Protein AF-A0A1G1K304-F1 (afdb_monomer)

Structure (mmCIF, N/CA/C/O backbone):
data_AF-A0A1G1K304-F1
#
_entry.id   AF-A0A1G1K304-F1
#
loop_
_atom_site.group_PDB
_atom_site.id
_atom_site.type_symbol
_atom_site.label_atom_id
_atom_site.label_alt_id
_atom_site.label_comp_id
_atom_site.label_asym_id
_atom_site.label_entity_id
_atom_site.label_seq_id
_atom_site.pdbx_PDB_ins_code
_atom_site.Cartn_x
_atom_site.Cartn_y
_atom_site.Cartn_z
_atom_site.occupancy
_atom_site.B_iso_or_equiv
_atom_site.auth_seq_id
_atom_site.auth_comp_id
_atom_site.auth_asym_id
_atom_site.auth_atom_id
_atom_site.pdbx_PDB_model_num
ATOM 1 N N . MET A 1 1 ? -12.172 -27.626 11.247 1.00 47.66 1 MET A N 1
ATOM 2 C CA . MET A 1 1 ? -12.260 -27.579 9.770 1.00 47.66 1 MET A CA 1
ATOM 3 C C . MET A 1 1 ? -13.035 -26.332 9.300 1.00 47.66 1 MET A C 1
ATOM 5 O O . MET A 1 1 ? -14.070 -26.488 8.674 1.00 47.66 1 MET A O 1
ATOM 9 N N . ASN A 1 2 ? -12.589 -25.096 9.603 1.00 47.44 2 ASN A N 1
ATOM 10 C CA . ASN A 1 2 ? -13.344 -23.894 9.170 1.00 47.44 2 ASN A CA 1
ATOM 11 C C . ASN A 1 2 ? -12.566 -22.576 8.968 1.00 47.44 2 ASN A C 1
ATOM 13 O O . ASN A 1 2 ? -13.118 -21.663 8.367 1.00 47.44 2 ASN A O 1
ATOM 17 N N . LEU A 1 3 ? -11.284 -22.473 9.333 1.00 36.28 3 LEU A N 1
ATOM 18 C CA . LEU A 1 3 ? -10.533 -21.217 9.163 1.00 36.28 3 LEU A CA 1
ATOM 19 C C . LEU A 1 3 ? -10.295 -20.859 7.679 1.00 36.28 3 LEU A C 1
ATOM 21 O O . LEU A 1 3 ? -10.489 -19.727 7.247 1.00 36.28 3 LEU A O 1
ATOM 25 N N . LEU A 1 4 ? -9.962 -21.859 6.855 1.00 34.38 4 LEU A N 1
ATOM 26 C CA . LEU A 1 4 ? -9.740 -21.683 5.411 1.00 34.38 4 LEU A CA 1
ATOM 27 C C . LEU A 1 4 ? -11.022 -21.321 4.640 1.00 34.38 4 LEU A C 1
ATOM 29 O O . LEU A 1 4 ? -10.949 -20.705 3.576 1.00 34.38 4 LEU A O 1
ATOM 33 N N . ARG A 1 5 ? -12.198 -21.697 5.161 1.00 35.66 5 ARG A N 1
ATOM 34 C CA . ARG A 1 5 ? -13.499 -21.400 4.546 1.00 35.66 5 ARG A CA 1
ATOM 35 C C . ARG A 1 5 ? -13.929 -19.966 4.852 1.00 35.66 5 ARG A C 1
ATOM 37 O O . ARG A 1 5 ? -14.358 -19.266 3.938 1.00 35.66 5 ARG A O 1
ATOM 44 N N . GLU A 1 6 ? -13.714 -19.493 6.078 1.00 36.16 6 GLU A N 1
ATOM 45 C CA . GLU A 1 6 ? -13.934 -18.091 6.455 1.00 36.16 6 GLU A CA 1
ATOM 46 C C . GLU A 1 6 ? -13.007 -17.135 5.708 1.00 36.16 6 GLU A C 1
ATOM 48 O O . GLU A 1 6 ? -13.476 -16.135 5.171 1.00 36.16 6 GLU A O 1
ATOM 53 N N . ILE A 1 7 ? -11.718 -17.469 5.583 1.00 43.19 7 ILE A N 1
ATOM 54 C CA . ILE A 1 7 ? -10.749 -16.648 4.843 1.00 43.19 7 ILE A CA 1
ATOM 55 C C . ILE A 1 7 ? -11.146 -16.543 3.363 1.00 43.19 7 ILE A C 1
ATOM 57 O O . ILE A 1 7 ? -11.188 -15.442 2.819 1.00 43.19 7 ILE A O 1
ATOM 61 N N . LYS A 1 8 ? -11.532 -17.656 2.717 1.00 35.78 8 LYS A N 1
ATOM 62 C CA . LYS A 1 8 ? -12.029 -17.641 1.327 1.00 35.78 8 LYS A CA 1
ATOM 63 C C . LYS A 1 8 ? -13.326 -16.841 1.166 1.00 35.78 8 LYS A C 1
ATOM 65 O O . LYS A 1 8 ? -13.510 -16.196 0.137 1.00 35.78 8 LYS A O 1
ATOM 70 N N . THR A 1 9 ? -14.207 -16.858 2.165 1.00 40.69 9 THR A N 1
ATOM 71 C CA . THR A 1 9 ? -15.478 -16.113 2.137 1.00 40.69 9 THR A CA 1
ATOM 72 C C . THR A 1 9 ? -15.261 -14.613 2.364 1.00 40.69 9 THR A C 1
ATOM 74 O O . THR A 1 9 ? -15.815 -13.809 1.618 1.00 40.69 9 THR A O 1
ATOM 77 N N . LYS A 1 10 ? -14.378 -14.223 3.297 1.00 43.44 10 LYS A N 1
ATOM 78 C CA . LYS A 1 10 ? -13.964 -12.824 3.521 1.00 43.44 10 LYS A CA 1
ATOM 79 C C . LYS A 1 10 ? -13.195 -12.251 2.317 1.00 43.44 10 LYS A C 1
ATOM 81 O O . LYS A 1 10 ? -13.440 -11.112 1.930 1.00 43.44 10 LYS A O 1
ATOM 86 N N . LEU A 1 11 ? -12.347 -13.055 1.662 1.00 41.72 11 LEU A N 1
ATOM 87 C CA . LEU A 1 11 ? -11.683 -12.706 0.396 1.00 41.72 11 LEU A CA 1
ATOM 88 C C . LEU A 1 11 ? -12.697 -12.476 -0.732 1.00 41.72 11 LEU A C 1
ATOM 90 O O . LEU A 1 11 ? -12.664 -11.433 -1.378 1.00 41.72 11 LEU A O 1
ATOM 94 N N . LYS A 1 12 ? -13.655 -13.394 -0.934 1.00 36.44 12 LYS A N 1
ATO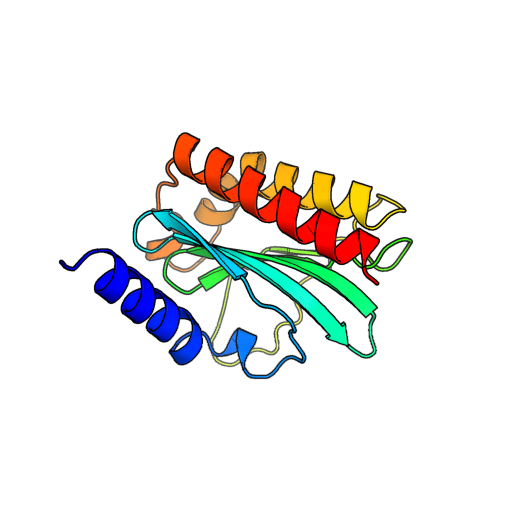M 95 C CA . LYS A 1 12 ? -14.754 -13.197 -1.899 1.00 36.44 12 LYS A CA 1
ATOM 96 C C . LYS A 1 12 ? -15.578 -11.940 -1.599 1.00 36.44 12 LYS A C 1
ATOM 98 O O . LYS A 1 12 ? -16.039 -11.286 -2.532 1.00 36.44 12 LYS A O 1
ATOM 103 N N . TRP A 1 13 ? -15.750 -11.586 -0.326 1.00 41.31 13 TRP A N 1
ATOM 104 C CA . TRP A 1 13 ? -16.478 -10.385 0.081 1.00 41.31 13 TRP A CA 1
ATOM 105 C C . TRP A 1 13 ? -15.739 -9.086 -0.284 1.00 41.31 13 TRP A C 1
ATOM 107 O O . TRP A 1 13 ? -16.348 -8.183 -0.856 1.00 41.31 13 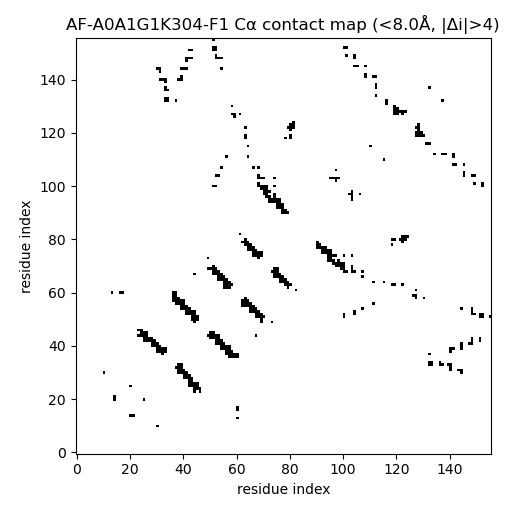TRP A O 1
ATOM 117 N N . ALA A 1 14 ? -14.418 -9.023 -0.068 1.00 44.28 14 ALA A N 1
ATOM 118 C CA . ALA A 1 14 ? -13.589 -7.876 -0.460 1.00 44.28 14 ALA A CA 1
ATOM 119 C C . ALA A 1 14 ? -13.605 -7.615 -1.981 1.00 44.28 14 ALA A C 1
ATOM 121 O O . ALA A 1 14 ? -13.639 -6.463 -2.409 1.00 44.28 14 ALA A O 1
ATOM 122 N N . PHE A 1 15 ? -13.655 -8.675 -2.799 1.00 41.94 15 PHE A N 1
ATOM 123 C CA . PHE A 1 15 ? -13.770 -8.562 -4.260 1.00 41.94 15 PHE A CA 1
ATOM 124 C C . PHE A 1 15 ? -15.174 -8.179 -4.750 1.00 41.94 15 PHE A C 1
ATOM 126 O O . PHE A 1 15 ? -15.295 -7.553 -5.797 1.00 41.94 15 PHE A O 1
ATOM 133 N N . THR A 1 16 ? -16.236 -8.550 -4.027 1.00 40.31 16 THR A N 1
ATOM 134 C CA . THR A 1 16 ? -17.626 -8.300 -4.464 1.00 40.31 16 THR A CA 1
ATOM 135 C C . THR A 1 16 ? -18.170 -6.934 -4.050 1.00 40.31 16 THR A C 1
ATOM 137 O O . THR A 1 16 ? -19.098 -6.453 -4.688 1.00 40.31 16 THR A O 1
ATOM 140 N N . HIS A 1 17 ? -17.604 -6.293 -3.021 1.00 40.75 17 HIS A N 1
ATOM 141 C CA . HIS A 1 17 ? -18.155 -5.053 -2.450 1.00 40.75 17 HIS A CA 1
ATOM 142 C C . HIS A 1 17 ? -17.199 -3.853 -2.483 1.00 40.75 17 HIS A C 1
ATOM 144 O O . HIS A 1 17 ? -17.524 -2.800 -1.932 1.00 40.75 17 HIS A O 1
ATOM 150 N N . CYS A 1 18 ? -16.042 -3.972 -3.142 1.00 39.19 18 CYS A N 1
ATOM 151 C CA . CYS A 1 18 ? -15.161 -2.837 -3.401 1.00 39.19 18 CYS A CA 1
ATOM 152 C C . CYS A 1 18 ? -15.189 -2.468 -4.898 1.00 39.19 18 CYS A C 1
ATOM 154 O O . CYS A 1 18 ? -14.381 -2.983 -5.675 1.00 39.19 18 CYS A O 1
ATOM 156 N N . PRO A 1 19 ? -16.106 -1.580 -5.333 1.00 38.19 19 PRO A N 1
ATOM 157 C CA . PRO A 1 19 ? -16.296 -1.252 -6.752 1.00 38.19 19 PRO A CA 1
ATOM 158 C C . PRO A 1 19 ? -15.058 -0.629 -7.430 1.00 38.19 19 PRO A C 1
ATOM 160 O O . PRO A 1 19 ? -15.011 -0.518 -8.649 1.00 38.19 19 PRO A O 1
ATOM 163 N N . SER A 1 20 ? -14.017 -0.244 -6.677 1.00 44.06 20 SER A N 1
ATOM 164 C CA . SER A 1 20 ? -12.768 0.305 -7.230 1.00 44.06 20 SER A CA 1
ATOM 165 C C . SER A 1 20 ? -11.895 -0.712 -7.972 1.00 44.06 20 SER A C 1
ATOM 167 O O . SER A 1 20 ? -11.048 -0.294 -8.768 1.00 44.06 20 SER A O 1
ATOM 169 N N . LEU A 1 21 ? -12.055 -2.013 -7.701 1.00 46.09 21 LEU A N 1
ATOM 170 C CA . LEU A 1 21 ? -11.201 -3.067 -8.261 1.00 46.09 21 LEU A CA 1
ATOM 171 C C . LEU A 1 21 ? -11.777 -3.690 -9.542 1.00 46.09 21 LEU A C 1
ATOM 173 O O . LEU A 1 21 ? -11.007 -4.187 -10.357 1.00 46.09 21 LEU A O 1
ATOM 177 N N . SER A 1 22 ? -13.098 -3.640 -9.751 1.00 43.56 22 SER A N 1
ATOM 178 C CA . SER A 1 22 ? -13.773 -4.290 -10.887 1.00 43.56 22 SER A CA 1
ATOM 179 C C . SER A 1 22 ? -13.703 -3.507 -12.204 1.00 43.56 22 SER A C 1
ATOM 181 O O . SER A 1 22 ? -13.881 -4.093 -13.265 1.00 43.56 22 SER A O 1
ATOM 183 N N . GLU A 1 23 ? -13.423 -2.201 -12.163 1.00 44.59 23 GLU A N 1
ATOM 184 C CA . GLU A 1 23 ? -13.399 -1.326 -13.354 1.00 44.59 23 GLU A CA 1
ATOM 185 C C . GLU A 1 23 ? -11.984 -1.051 -13.893 1.00 44.59 23 GLU A C 1
ATOM 187 O O . GLU A 1 23 ? -11.796 -0.332 -14.876 1.00 44.59 23 GLU A O 1
ATOM 192 N N . ARG A 1 24 ? -10.948 -1.600 -13.252 1.00 58.62 24 ARG A N 1
ATOM 193 C CA . ARG A 1 24 ? -9.543 -1.360 -13.599 1.00 58.62 24 ARG A CA 1
ATOM 194 C C . ARG A 1 24 ? -8.930 -2.672 -14.094 1.00 58.62 24 ARG A C 1
ATOM 196 O O . ARG A 1 24 ? -9.179 -3.718 -13.507 1.00 58.62 24 ARG A O 1
ATOM 203 N N . LYS A 1 25 ? -8.103 -2.632 -15.150 1.00 65.88 25 LYS A N 1
ATOM 204 C CA . LYS A 1 25 ? -7.254 -3.769 -15.564 1.00 65.88 25 LYS A CA 1
ATOM 205 C C . LYS A 1 25 ? -6.190 -4.029 -14.492 1.00 65.88 25 LYS A C 1
ATOM 207 O O . LYS A 1 25 ? -5.057 -3.552 -14.576 1.00 65.88 25 LYS A O 1
ATOM 212 N N . LEU A 1 26 ? -6.619 -4.695 -13.427 1.00 77.38 26 LEU A N 1
ATOM 213 C CA . LEU A 1 26 ? -5.788 -5.152 -12.330 1.00 77.38 26 LEU A CA 1
ATOM 214 C C . LEU A 1 26 ? -5.544 -6.638 -12.533 1.00 77.38 26 LEU A C 1
ATOM 216 O O . LEU A 1 26 ? -6.475 -7.415 -12.743 1.00 77.38 26 LEU A O 1
ATOM 220 N N . HIS A 1 27 ? -4.283 -7.019 -12.469 1.00 80.94 27 HIS A N 1
ATOM 221 C CA . HIS A 1 27 ? -3.844 -8.387 -12.638 1.00 80.94 27 HIS A CA 1
ATOM 222 C C . HIS A 1 27 ? -3.260 -8.885 -11.321 1.00 80.94 27 HIS A C 1
ATOM 224 O O . HIS A 1 27 ? -2.662 -8.118 -10.565 1.00 80.94 27 HIS A O 1
ATOM 230 N N . GLU A 1 28 ? -3.445 -10.180 -11.060 1.00 83.75 28 GLU A N 1
ATOM 231 C CA . GLU A 1 28 ? -2.802 -10.876 -9.941 1.00 83.75 28 GLU A CA 1
ATOM 232 C C . GLU A 1 28 ? -3.061 -10.175 -8.586 1.00 83.75 28 GLU A C 1
ATOM 234 O O . GLU A 1 28 ? -2.154 -9.919 -7.805 1.00 83.75 28 GLU A O 1
ATOM 239 N N . VAL A 1 29 ? -4.311 -9.806 -8.289 1.00 91.31 29 VAL A N 1
ATOM 240 C CA . VAL A 1 29 ? -4.630 -9.143 -7.013 1.00 91.31 29 VAL A CA 1
ATOM 241 C C . VAL A 1 29 ? -4.477 -10.131 -5.854 1.00 91.31 29 VAL A C 1
ATOM 243 O O . VAL A 1 29 ? -5.189 -11.134 -5.784 1.00 91.31 29 VAL A O 1
ATOM 246 N N . VAL A 1 30 ? -3.582 -9.820 -4.917 1.00 94.88 30 VAL A N 1
ATOM 247 C CA . VAL A 1 30 ? -3.374 -10.561 -3.668 1.00 94.88 30 VAL A CA 1
ATOM 248 C C . VAL A 1 30 ? -3.640 -9.627 -2.498 1.00 94.88 30 VAL A C 1
ATOM 250 O O . VAL A 1 30 ? -3.170 -8.491 -2.479 1.00 94.88 30 VAL A O 1
ATOM 253 N N . THR A 1 31 ? -4.392 -10.093 -1.504 1.00 94.75 31 THR A N 1
ATOM 254 C CA . THR A 1 31 ? -4.693 -9.296 -0.312 1.00 94.75 31 THR A CA 1
ATOM 255 C C . THR A 1 31 ? -4.115 -9.923 0.945 1.00 94.75 31 THR A C 1
ATOM 257 O O . THR A 1 31 ? -4.257 -11.128 1.160 1.00 94.75 31 THR A O 1
ATOM 260 N N . TYR A 1 32 ? -3.560 -9.084 1.809 1.00 96.94 32 TYR A N 1
ATOM 261 C CA . TYR A 1 32 ? -2.979 -9.447 3.093 1.00 96.94 32 TYR A CA 1
ATOM 262 C C . TYR A 1 32 ? -3.827 -8.825 4.207 1.00 96.94 32 TYR A C 1
ATOM 264 O O . TYR A 1 32 ? -3.848 -7.596 4.338 1.00 96.94 32 TYR A O 1
ATOM 272 N N . PRO A 1 33 ? -4.586 -9.628 4.975 1.00 97.06 33 PRO A N 1
ATOM 273 C CA . PRO A 1 33 ? -5.381 -9.103 6.076 1.00 97.06 33 PRO A CA 1
ATOM 274 C C . PRO A 1 33 ? -4.463 -8.538 7.165 1.00 97.06 33 PRO A C 1
ATOM 276 O O . PRO A 1 33 ? -3.497 -9.182 7.562 1.00 97.06 33 PRO A O 1
ATOM 279 N N . VAL A 1 34 ? -4.791 -7.344 7.660 1.00 96.75 34 VAL A N 1
ATOM 280 C CA . VAL A 1 34 ? -4.114 -6.723 8.809 1.00 96.75 34 VAL A CA 1
ATOM 281 C C . VAL A 1 34 ? -4.872 -7.086 10.083 1.00 96.75 34 VAL A C 1
ATOM 283 O O . VAL A 1 34 ? -4.328 -7.683 11.004 1.00 96.75 34 VAL A O 1
ATOM 286 N N . GLN A 1 35 ? -6.162 -6.767 10.123 1.00 97.12 35 GLN A N 1
ATOM 287 C CA . GLN A 1 35 ? -7.095 -7.115 11.196 1.00 97.12 35 GLN A CA 1
ATOM 288 C C . GLN A 1 35 ? -8.521 -7.072 10.630 1.00 97.12 35 GLN A C 1
ATOM 290 O O . GLN A 1 35 ? -8.710 -6.783 9.446 1.00 97.12 35 GLN A O 1
ATOM 295 N N . ASP A 1 36 ? -9.540 -7.330 11.449 1.00 94.31 36 ASP A N 1
ATOM 296 C CA . ASP A 1 36 ? -10.916 -7.163 10.982 1.00 94.31 36 ASP A CA 1
ATOM 297 C C . ASP A 1 36 ? -11.145 -5.737 10.457 1.00 94.31 36 ASP A C 1
ATOM 299 O O . ASP A 1 36 ? -10.774 -4.746 11.086 1.00 94.31 36 ASP A O 1
ATOM 303 N N . HIS A 1 37 ? -11.735 -5.658 9.262 1.00 95.31 37 HIS A N 1
ATOM 304 C CA . HIS A 1 37 ? -11.975 -4.427 8.502 1.00 95.31 37 HIS A CA 1
ATOM 305 C C . HIS A 1 37 ? -10.733 -3.672 8.003 1.00 95.31 37 HIS A C 1
ATOM 307 O O . HIS A 1 37 ? -10.900 -2.560 7.508 1.00 95.31 37 HIS A O 1
ATOM 313 N N . ALA A 1 38 ? -9.527 -4.251 8.049 1.00 96.94 38 ALA A N 1
ATOM 314 C CA . ALA A 1 38 ? -8.348 -3.655 7.420 1.00 96.94 38 ALA A CA 1
ATOM 315 C C . ALA A 1 38 ? -7.485 -4.680 6.673 1.00 96.94 38 ALA A C 1
ATOM 317 O O . ALA A 1 38 ? -7.174 -5.757 7.187 1.00 96.94 38 ALA A O 1
ATOM 318 N N . TYR A 1 39 ? -7.062 -4.335 5.460 1.00 97.81 39 TYR A N 1
ATOM 319 C CA . TYR A 1 39 ? -6.204 -5.186 4.636 1.00 97.81 39 TYR A CA 1
ATOM 320 C C . TYR A 1 39 ? -5.371 -4.368 3.650 1.00 97.81 39 TYR A C 1
ATOM 322 O O . TYR A 1 39 ? -5.720 -3.244 3.290 1.00 97.81 39 TYR A O 1
ATOM 330 N N . ILE A 1 40 ? -4.279 -4.966 3.185 1.00 97.81 40 ILE A N 1
ATOM 331 C CA . ILE A 1 40 ? -3.458 -4.445 2.092 1.00 97.81 40 ILE A CA 1
ATOM 332 C C . ILE A 1 40 ? -3.778 -5.240 0.833 1.00 97.81 40 ILE A C 1
ATOM 334 O O . ILE A 1 40 ? -3.833 -6.465 0.882 1.00 97.81 40 ILE A O 1
ATOM 338 N N . ALA A 1 41 ? -3.975 -4.568 -0.294 1.00 96.81 41 ALA A N 1
ATOM 339 C CA . ALA A 1 41 ? -4.081 -5.196 -1.606 1.00 96.81 41 ALA A CA 1
ATOM 340 C C . ALA A 1 41 ? -2.827 -4.876 -2.423 1.00 96.81 41 ALA A C 1
ATOM 342 O O . ALA A 1 41 ? -2.537 -3.703 -2.637 1.00 96.81 41 ALA A O 1
ATOM 343 N N . ALA A 1 42 ? -2.115 -5.901 -2.886 1.00 96.56 42 ALA A N 1
ATOM 344 C CA . ALA A 1 42 ? -0.989 -5.800 -3.809 1.00 96.56 42 ALA A CA 1
ATOM 345 C C . ALA A 1 42 ? -1.394 -6.384 -5.166 1.00 96.56 42 ALA A C 1
ATOM 347 O O . ALA A 1 42 ? -1.980 -7.465 -5.232 1.00 96.56 42 ALA A O 1
ATOM 348 N N . TYR A 1 43 ? -1.111 -5.671 -6.249 1.00 95.00 43 TYR A N 1
ATOM 349 C CA . TYR A 1 43 ? -1.549 -6.065 -7.586 1.00 95.00 43 TYR A CA 1
ATOM 350 C C . TYR A 1 43 ? -0.652 -5.473 -8.671 1.00 95.00 43 TYR A C 1
ATOM 352 O O . TYR A 1 43 ? 0.044 -4.483 -8.449 1.00 95.00 43 TYR A O 1
ATOM 360 N N . TRP A 1 44 ? -0.686 -6.064 -9.864 1.00 93.69 44 TRP A N 1
ATOM 361 C CA . TRP A 1 44 ? -0.125 -5.450 -11.062 1.00 93.69 44 TRP A CA 1
ATOM 362 C C . TRP A 1 44 ? -1.193 -4.609 -11.750 1.00 93.69 44 TRP A C 1
ATOM 364 O O . TRP A 1 44 ? -2.333 -5.045 -11.926 1.00 93.69 44 TRP A O 1
ATOM 374 N N . LYS A 1 45 ? -0.834 -3.399 -12.162 1.00 91.38 45 LYS A N 1
ATOM 375 C CA . LYS A 1 45 ? -1.739 -2.500 -12.870 1.00 91.38 45 LYS A CA 1
ATOM 376 C C . LYS A 1 45 ? -1.229 -2.271 -14.283 1.00 91.38 45 LYS A C 1
ATOM 378 O O . LYS A 1 45 ? -0.077 -1.886 -14.469 1.00 91.38 45 LYS A O 1
A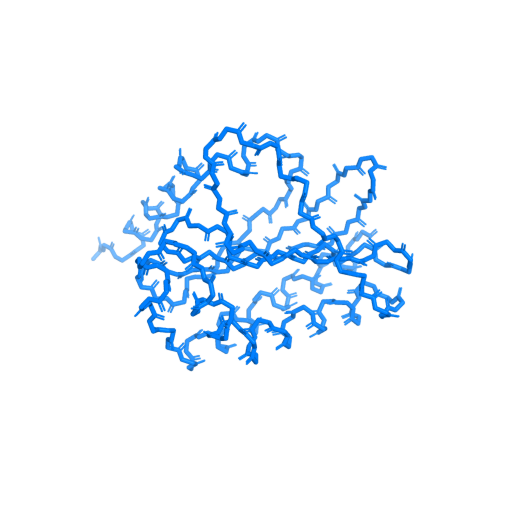TOM 383 N N . ASP A 1 46 ? -2.107 -2.480 -15.261 1.00 89.44 46 ASP A N 1
ATOM 384 C CA . ASP A 1 46 ? -1.827 -2.233 -16.676 1.00 89.44 46 ASP A CA 1
ATOM 385 C C . ASP A 1 46 ? -2.837 -1.222 -17.237 1.00 89.44 46 ASP A C 1
ATOM 387 O O . ASP A 1 46 ? -3.967 -1.563 -17.595 1.00 89.44 46 ASP A O 1
ATOM 391 N N . GLN A 1 47 ? -2.449 0.054 -17.260 1.00 83.88 47 GLN A N 1
ATOM 392 C CA . GLN A 1 47 ? -3.270 1.141 -17.786 1.00 83.88 47 GLN A CA 1
ATOM 393 C C . GLN A 1 47 ? -2.475 2.009 -18.769 1.00 83.88 47 GLN A C 1
ATOM 395 O O . GLN A 1 47 ? -1.245 2.020 -18.780 1.00 83.88 47 GLN A O 1
ATOM 400 N N . SER A 1 48 ? -3.184 2.775 -19.602 1.00 81.88 48 SER A N 1
ATOM 401 C CA . SER A 1 48 ? -2.569 3.665 -20.600 1.00 81.88 48 SER A CA 1
ATOM 402 C C . SER A 1 48 ? -1.659 4.732 -19.983 1.00 81.88 48 SER A C 1
ATOM 404 O O . SER A 1 48 ? -0.693 5.156 -20.609 1.00 81.88 48 SER A O 1
ATOM 406 N N . ASN A 1 49 ? -1.937 5.147 -18.747 1.00 76.75 49 ASN A N 1
ATOM 407 C CA . ASN A 1 49 ? -1.165 6.147 -18.011 1.00 76.75 49 ASN A CA 1
ATOM 408 C C . ASN A 1 49 ? 0.014 5.567 -17.208 1.00 76.75 49 ASN A C 1
ATOM 410 O O . ASN A 1 49 ? 0.721 6.327 -16.547 1.00 76.75 49 ASN A O 1
ATOM 414 N N . GLY A 1 50 ? 0.241 4.252 -17.253 1.00 85.38 50 GLY A N 1
ATOM 415 C CA . GLY A 1 50 ? 1.378 3.615 -16.601 1.00 85.38 50 GLY A CA 1
ATOM 416 C C . GLY A 1 50 ? 1.139 2.148 -16.261 1.00 85.38 50 GLY A C 1
ATOM 417 O O . GLY A 1 50 ? 0.002 1.691 -16.116 1.00 85.38 50 GLY A O 1
ATOM 418 N N . LYS A 1 51 ? 2.249 1.416 -16.143 1.00 92.12 51 LYS A N 1
ATOM 419 C CA . LYS A 1 51 ? 2.265 -0.008 -15.817 1.00 92.12 51 LYS A CA 1
ATOM 420 C C . LYS A 1 51 ? 3.271 -0.284 -14.714 1.00 92.12 51 LYS A C 1
ATOM 422 O O . LYS A 1 51 ? 4.409 0.192 -14.787 1.00 92.12 51 LYS A O 1
ATOM 427 N N . GLY A 1 52 ? 2.864 -1.064 -13.726 1.00 94.94 52 GLY A N 1
ATOM 428 C CA . GLY A 1 52 ? 3.734 -1.434 -12.621 1.00 94.94 52 GLY A CA 1
ATOM 429 C C . GLY A 1 52 ? 2.989 -2.060 -11.446 1.00 94.94 52 GLY A C 1
ATOM 430 O O . GLY A 1 52 ? 1.753 -2.148 -11.464 1.00 94.94 52 GLY A O 1
ATOM 431 N N . PRO A 1 53 ? 3.736 -2.466 -10.408 1.00 97.12 53 PRO A N 1
ATOM 432 C CA . PRO A 1 53 ? 3.166 -2.860 -9.132 1.00 97.12 53 PRO A CA 1
ATOM 433 C C . PRO A 1 53 ? 2.377 -1.704 -8.520 1.00 97.12 53 PRO A C 1
ATOM 435 O O . PRO A 1 53 ? 2.755 -0.536 -8.625 1.00 97.12 53 PRO A O 1
ATOM 438 N N . ALA A 1 54 ? 1.289 -2.029 -7.844 1.00 96.50 54 ALA A N 1
ATOM 439 C CA . ALA A 1 54 ? 0.495 -1.071 -7.105 1.00 96.50 54 ALA A CA 1
ATOM 440 C C . ALA A 1 54 ? 0.007 -1.690 -5.798 1.00 96.50 54 ALA A C 1
ATOM 442 O O . ALA A 1 54 ? -0.242 -2.895 -5.706 1.00 96.50 54 ALA A O 1
ATOM 443 N N . VAL A 1 55 ? -0.109 -0.845 -4.779 1.00 97.62 55 VAL A N 1
ATOM 444 C CA . VAL A 1 55 ? -0.522 -1.256 -3.441 1.00 97.62 55 VAL A CA 1
ATOM 445 C C . VAL A 1 55 ? -1.533 -0.287 -2.865 1.00 97.62 55 VAL A C 1
ATOM 447 O O . VAL A 1 55 ? -1.384 0.928 -2.983 1.00 97.62 55 VAL A O 1
ATOM 450 N N . SER A 1 56 ? -2.556 -0.836 -2.224 1.00 96.88 56 SER A N 1
ATOM 451 C CA . SER A 1 56 ? -3.605 -0.064 -1.572 1.00 96.88 56 SER A CA 1
ATOM 452 C C . SER A 1 56 ? -3.811 -0.542 -0.138 1.00 96.88 56 SER A C 1
ATOM 454 O O . SER A 1 56 ? -3.867 -1.747 0.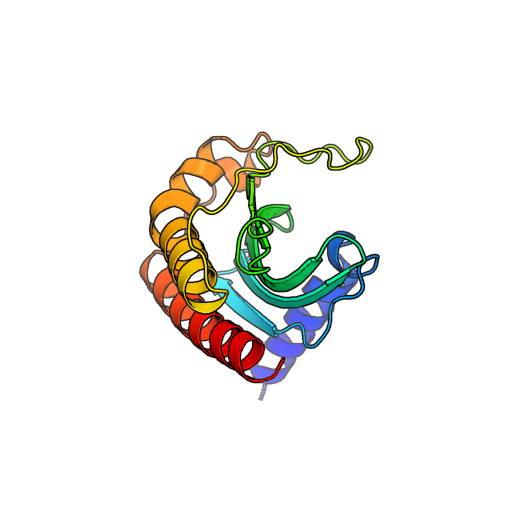111 1.00 96.88 56 SER A O 1
ATOM 456 N N . LEU A 1 57 ? -3.986 0.396 0.792 1.00 97.00 57 LEU A N 1
ATOM 457 C CA . LEU A 1 57 ? -4.482 0.123 2.139 1.00 97.00 57 LEU A CA 1
ATOM 458 C C . LEU A 1 57 ? -5.991 0.364 2.169 1.00 97.00 57 LEU A C 1
ATOM 460 O O . LEU A 1 57 ? -6.454 1.466 1.868 1.00 97.00 57 LEU A O 1
ATOM 464 N N . TYR A 1 58 ? -6.738 -0.649 2.588 1.00 95.44 58 TYR A N 1
ATOM 465 C CA . TYR A 1 58 ? -8.176 -0.571 2.798 1.00 95.44 58 TYR A CA 1
ATOM 466 C C . TYR A 1 58 ? -8.508 -0.629 4.286 1.00 95.44 58 TYR A C 1
ATOM 468 O O . TYR A 1 58 ? -8.016 -1.508 4.994 1.00 95.44 58 TYR A O 1
ATOM 476 N N . VAL A 1 59 ? -9.377 0.275 4.743 1.00 94.88 59 VAL A N 1
ATOM 477 C CA . VAL A 1 59 ? -9.929 0.303 6.107 1.00 94.88 59 VAL A CA 1
ATOM 478 C C . VAL A 1 59 ? -11.427 0.573 6.029 1.00 94.88 59 VAL A C 1
ATOM 480 O O . VAL A 1 59 ? -11.854 1.479 5.322 1.00 94.88 59 VAL A O 1
ATOM 483 N N . CYS A 1 60 ? -12.245 -0.232 6.710 1.00 92.00 60 CYS A N 1
ATOM 484 C CA . CYS A 1 60 ? -13.711 -0.136 6.687 1.00 92.00 60 CYS A CA 1
ATOM 485 C C . CYS A 1 60 ? -14.292 -0.054 5.257 1.00 92.00 60 CYS A C 1
ATOM 487 O O . CYS A 1 60 ? -15.230 0.699 4.998 1.00 92.00 60 CYS A O 1
ATOM 489 N N . ASN A 1 61 ? -13.723 -0.836 4.327 1.00 87.75 61 ASN A N 1
ATOM 490 C CA . ASN A 1 61 ? -14.045 -0.859 2.889 1.00 87.75 61 ASN A CA 1
ATOM 491 C C . ASN A 1 61 ? -13.771 0.443 2.120 1.00 87.75 61 ASN A C 1
ATOM 493 O O . ASN A 1 61 ? -14.270 0.620 1.008 1.00 87.75 61 ASN A O 1
ATOM 497 N N . LYS A 1 62 ? -12.972 1.348 2.684 1.00 87.88 62 LYS A N 1
ATOM 498 C CA . LYS A 1 62 ? -12.495 2.564 2.027 1.00 87.88 62 LYS A CA 1
ATOM 499 C C . LYS A 1 62 ? -11.033 2.376 1.638 1.00 87.88 62 LYS A C 1
ATOM 501 O O . LYS A 1 62 ? -10.232 1.955 2.469 1.00 87.88 62 LYS A O 1
ATOM 506 N N . GLU A 1 63 ? -10.690 2.650 0.379 1.00 91.12 63 GLU A N 1
ATOM 507 C CA . GLU A 1 63 ? -9.286 2.730 -0.064 1.00 91.12 63 GLU A CA 1
ATOM 508 C C . GLU A 1 63 ? -8.711 4.001 0.554 1.00 91.12 63 GLU A C 1
ATOM 510 O O . GLU A 1 63 ? -9.114 5.071 0.136 1.00 91.12 63 GLU A O 1
ATOM 515 N N . VAL A 1 64 ? -7.868 3.915 1.580 1.00 92.00 64 VAL A N 1
ATOM 516 C CA . VAL A 1 64 ? -7.373 5.103 2.306 1.00 92.00 64 VAL A CA 1
ATOM 517 C C . VAL A 1 64 ? -6.110 5.647 1.653 1.00 92.00 64 VAL A C 1
ATOM 519 O O . VAL A 1 64 ? -5.927 6.856 1.522 1.00 92.00 64 VAL A O 1
ATOM 522 N N . MET A 1 65 ? -5.230 4.742 1.238 1.00 93.88 65 MET A N 1
ATOM 523 C CA . MET A 1 65 ? -3.973 5.073 0.580 1.00 93.88 65 MET A CA 1
ATOM 524 C C . MET A 1 65 ? -3.809 4.162 -0.622 1.00 93.88 65 MET A C 1
ATOM 526 O O . MET A 1 65 ? -4.102 2.967 -0.531 1.00 93.88 65 MET A O 1
ATOM 530 N N . LYS A 1 66 ? -3.300 4.711 -1.719 1.00 94.38 66 LYS A N 1
ATOM 531 C CA . LYS A 1 66 ? -2.984 3.950 -2.923 1.00 94.38 66 LYS A CA 1
ATOM 532 C C . LYS A 1 66 ? -1.687 4.445 -3.534 1.00 94.38 66 LYS A C 1
ATOM 534 O O . LYS A 1 66 ? -1.546 5.638 -3.766 1.00 94.38 66 LYS A O 1
ATOM 539 N N . PHE A 1 67 ? -0.803 3.524 -3.884 1.00 96.12 67 PHE A N 1
ATOM 540 C CA . PHE A 1 67 ? 0.481 3.795 -4.515 1.00 96.12 67 PHE A CA 1
ATOM 541 C C . PHE A 1 67 ? 0.558 3.046 -5.840 1.00 96.12 67 PHE A C 1
ATOM 543 O O . PHE A 1 67 ? 0.379 1.831 -5.883 1.00 96.12 67 PHE A O 1
ATOM 550 N N . ASP A 1 68 ? 0.834 3.776 -6.912 1.00 95.56 68 ASP A N 1
ATOM 551 C CA . ASP A 1 68 ? 1.063 3.265 -8.256 1.00 95.56 68 ASP A CA 1
ATOM 552 C C . ASP A 1 68 ? 2.583 3.372 -8.536 1.00 95.56 68 ASP A C 1
ATOM 554 O O . ASP A 1 68 ? 3.096 4.463 -8.780 1.00 95.56 68 ASP A O 1
ATOM 558 N N . CYS A 1 69 ? 3.326 2.258 -8.452 1.00 96.94 69 CYS A N 1
ATOM 559 C CA . CYS A 1 69 ? 4.796 2.212 -8.552 1.00 96.94 69 CYS A CA 1
ATOM 560 C C . CYS A 1 69 ? 5.235 1.930 -9.998 1.00 96.94 69 CYS A C 1
ATOM 562 O O . CYS A 1 69 ? 5.583 0.808 -10.363 1.00 96.94 69 CYS A O 1
ATOM 564 N N . PHE A 1 70 ? 5.155 2.935 -10.866 1.00 95.38 70 PHE A N 1
ATOM 565 C CA . PHE A 1 70 ? 5.319 2.771 -12.316 1.00 95.38 70 PHE A CA 1
ATOM 566 C C . PHE A 1 70 ? 6.737 3.015 -12.848 1.00 95.38 70 PHE A C 1
ATOM 568 O O . PHE A 1 70 ? 6.957 2.909 -14.056 1.00 95.38 70 PHE A O 1
ATOM 575 N N . GLY A 1 71 ? 7.698 3.293 -11.968 1.00 93.38 71 GLY A N 1
ATOM 576 C CA . GLY A 1 71 ? 9.056 3.685 -12.333 1.00 93.38 71 GLY A CA 1
ATOM 577 C C . GLY A 1 71 ? 9.180 5.183 -12.618 1.00 93.38 71 GLY A C 1
ATOM 5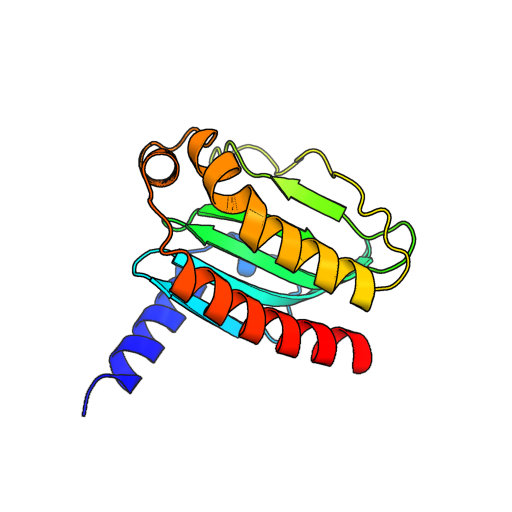78 O O . GLY A 1 71 ? 8.278 5.972 -12.307 1.00 93.38 71 GLY A O 1
ATOM 579 N N . GLU A 1 72 ? 10.330 5.571 -13.159 1.00 94.75 72 GLU A N 1
ATOM 580 C CA . GLU A 1 72 ? 10.800 6.953 -13.237 1.00 94.75 72 GLU A CA 1
ATOM 581 C C . GLU A 1 72 ? 9.770 7.902 -13.862 1.00 94.75 72 GLU A C 1
ATOM 583 O O . GLU A 1 72 ? 9.215 7.644 -14.934 1.00 94.75 72 GLU A O 1
ATOM 588 N N . GLY A 1 73 ? 9.480 8.997 -13.151 1.00 92.31 73 GLY A N 1
ATOM 589 C CA . GLY A 1 73 ? 8.569 10.057 -13.598 1.00 92.31 73 GLY A CA 1
ATOM 590 C C . GLY A 1 73 ? 7.092 9.660 -13.707 1.00 92.31 73 GLY A C 1
ATOM 591 O O . GLY A 1 73 ? 6.284 10.462 -14.170 1.00 92.31 73 GLY A O 1
ATOM 592 N N . LYS A 1 74 ? 6.724 8.430 -13.324 1.00 93.25 74 LYS A N 1
ATOM 593 C CA . LYS A 1 74 ? 5.345 7.915 -13.427 1.00 93.25 74 LYS A CA 1
ATOM 594 C C . LYS A 1 74 ? 4.789 7.388 -12.109 1.00 93.25 74 LYS A C 1
ATOM 596 O O . LYS A 1 74 ? 3.570 7.231 -11.983 1.00 93.25 74 LYS A O 1
ATOM 601 N N . GLY A 1 75 ? 5.661 7.088 -11.150 1.00 94.69 75 GLY A N 1
ATOM 602 C CA . GLY A 1 75 ? 5.267 6.662 -9.816 1.00 94.69 75 GLY A CA 1
ATOM 603 C C . GLY A 1 75 ? 4.538 7.771 -9.071 1.00 94.69 75 GLY A C 1
ATOM 604 O O . GLY A 1 75 ? 4.997 8.908 -9.035 1.00 94.69 75 GLY A O 1
ATOM 605 N N . HIS A 1 76 ? 3.395 7.454 -8.477 1.00 95.19 76 HIS A N 1
ATOM 606 C CA . HIS A 1 76 ? 2.619 8.426 -7.715 1.00 95.19 76 HIS A CA 1
ATOM 607 C C . HIS A 1 76 ? 1.702 7.730 -6.717 1.00 95.19 76 HIS A C 1
ATOM 609 O O . HIS A 1 76 ? 1.467 6.523 -6.793 1.00 95.19 76 HIS A O 1
ATOM 615 N N . TYR A 1 77 ? 1.157 8.495 -5.784 1.00 93.00 77 TYR A N 1
ATOM 616 C CA . TYR A 1 77 ? 0.222 7.985 -4.801 1.00 93.00 77 TYR A CA 1
ATOM 617 C C . TYR A 1 77 ? -0.916 8.956 -4.527 1.00 93.00 77 TYR A C 1
ATOM 619 O O . TYR A 1 77 ? -0.874 10.128 -4.903 1.00 93.00 77 TYR A O 1
ATOM 627 N N . HIS A 1 78 ? -1.949 8.410 -3.897 1.00 90.88 78 HIS A N 1
ATOM 628 C CA . HIS A 1 78 ? -3.205 9.072 -3.596 1.00 90.88 78 HIS A CA 1
ATOM 629 C C . HIS A 1 78 ? -3.534 8.856 -2.123 1.00 90.88 78 HIS A C 1
ATOM 631 O O . HIS A 1 78 ? -3.458 7.726 -1.623 1.00 90.88 78 HIS A O 1
ATOM 637 N N . ILE A 1 79 ? -3.928 9.931 -1.444 1.00 90.00 79 ILE A N 1
ATOM 638 C CA . ILE A 1 79 ? -4.449 9.895 -0.077 1.00 90.00 79 ILE A CA 1
ATOM 639 C C . ILE A 1 79 ? -5.934 10.240 -0.138 1.00 90.00 79 ILE A C 1
ATOM 641 O O . ILE A 1 79 ? -6.320 11.376 -0.402 1.00 90.00 79 ILE A O 1
ATOM 645 N N . ASN A 1 80 ? -6.766 9.243 0.130 1.00 86.38 80 ASN A N 1
ATOM 646 C CA . ASN A 1 80 ? -8.212 9.339 -0.004 1.00 86.38 80 ASN A CA 1
ATOM 647 C C . ASN A 1 80 ? -8.821 9.787 1.330 1.00 86.38 80 ASN A C 1
ATOM 649 O O . ASN A 1 80 ? -9.287 8.960 2.117 1.00 86.38 80 ASN A O 1
ATOM 653 N N . ILE A 1 81 ? -8.812 11.091 1.613 1.00 82.31 81 ILE A N 1
ATOM 654 C CA . ILE A 1 81 ? -9.446 11.639 2.830 1.00 82.31 81 ILE A CA 1
ATOM 655 C C . ILE A 1 81 ? -10.972 11.749 2.709 1.00 82.31 81 ILE A C 1
ATOM 657 O O . ILE A 1 81 ? -11.674 11.762 3.717 1.00 82.31 81 ILE A O 1
ATOM 661 N N . ASN A 1 82 ? -11.499 11.790 1.485 1.00 76.56 82 ASN A N 1
ATOM 662 C CA . ASN A 1 82 ? -12.927 11.838 1.208 1.00 76.56 82 ASN A CA 1
ATOM 663 C C . ASN A 1 82 ? -13.244 10.946 0.004 1.00 76.56 82 ASN A C 1
ATOM 665 O O . ASN A 1 82 ? -12.612 11.063 -1.039 1.00 76.56 82 ASN A O 1
ATOM 669 N N . GLN A 1 83 ? -14.240 10.072 0.140 1.00 64.25 83 GLN A N 1
ATOM 670 C CA . GLN A 1 83 ? -14.710 9.205 -0.944 1.00 64.25 83 GLN A CA 1
ATOM 671 C C . GLN A 1 83 ? -16.212 9.407 -1.156 1.00 64.25 83 GLN A C 1
ATOM 673 O O . GLN A 1 83 ? -17.005 8.532 -0.781 1.00 64.25 83 GLN A O 1
ATOM 678 N N . PRO A 1 84 ? -16.631 10.561 -1.708 1.00 57.12 84 PRO A N 1
ATOM 679 C CA . PRO A 1 84 ? -18.028 10.776 -2.028 1.00 57.12 84 PRO A CA 1
ATOM 680 C C . PRO A 1 84 ? -18.435 9.822 -3.167 1.00 57.12 84 PRO A C 1
ATOM 682 O O . PRO A 1 84 ? -17.669 9.627 -4.112 1.00 57.12 84 PRO A O 1
ATOM 685 N N . PRO A 1 85 ? -19.638 9.229 -3.115 1.00 49.69 85 PRO A N 1
ATOM 686 C CA . PRO A 1 85 ? -20.068 8.200 -4.065 1.00 49.69 85 PRO A CA 1
ATOM 687 C C . PRO A 1 85 ? -20.218 8.681 -5.520 1.00 49.69 85 PRO A C 1
ATOM 689 O O . PRO A 1 85 ? -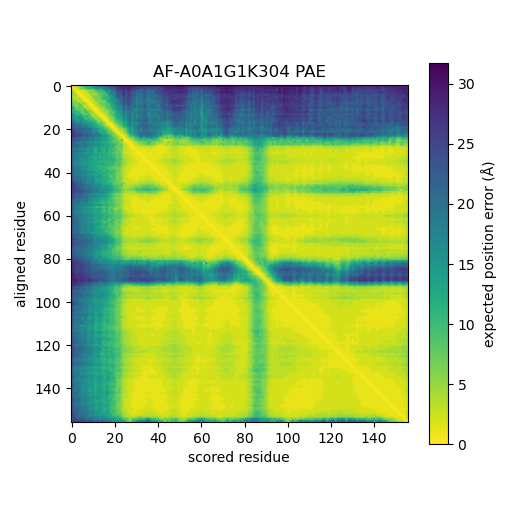20.400 7.850 -6.402 1.00 49.69 85 PRO A O 1
ATOM 692 N N . LEU A 1 86 ? -20.155 9.993 -5.781 1.00 39.84 86 LEU A N 1
ATOM 693 C CA . LEU A 1 86 ? -20.540 10.598 -7.064 1.00 39.84 86 LEU A CA 1
ATOM 694 C C . LEU A 1 86 ? -19.483 11.524 -7.689 1.00 39.84 86 LEU A C 1
ATOM 696 O O . LEU A 1 86 ? -19.747 12.108 -8.736 1.00 39.84 86 LEU A O 1
ATOM 700 N N . VAL A 1 87 ? -18.298 11.677 -7.086 1.00 40.88 87 VAL A N 1
ATOM 701 C CA . VAL A 1 87 ? -17.247 12.542 -7.652 1.00 40.88 87 VAL A CA 1
ATOM 702 C C . VAL A 1 87 ? -16.177 11.664 -8.302 1.00 40.88 87 VAL A C 1
ATOM 704 O O . VAL A 1 87 ? -15.684 10.736 -7.652 1.00 40.88 87 VAL A O 1
ATOM 707 N N . PRO A 1 88 ? -15.798 11.920 -9.570 1.00 44.34 88 PRO A N 1
ATOM 708 C CA . PRO A 1 88 ? -14.660 11.254 -10.185 1.00 44.34 88 PRO A CA 1
ATOM 709 C C . PRO A 1 88 ? -13.445 11.405 -9.273 1.00 44.34 88 PRO A C 1
ATOM 711 O O . PRO A 1 88 ? -13.178 12.500 -8.785 1.00 44.34 88 PRO A O 1
ATOM 714 N N . ARG A 1 89 ? -12.714 10.308 -9.044 1.00 52.25 89 ARG A N 1
ATOM 715 C CA . ARG A 1 89 ? -11.484 10.276 -8.235 1.00 52.25 89 ARG A CA 1
ATOM 716 C C . ARG A 1 89 ? -10.368 11.050 -8.944 1.00 52.25 89 ARG A C 1
ATOM 718 O O . ARG A 1 89 ? -9.436 10.464 -9.488 1.00 52.25 89 ARG A O 1
ATOM 725 N N . GLY A 1 90 ? -10.511 12.364 -9.017 1.00 48.09 90 GLY A N 1
ATOM 726 C CA . GLY A 1 90 ? -9.462 13.307 -9.358 1.00 48.09 90 GLY A CA 1
ATOM 727 C C . GLY A 1 90 ? -8.715 13.643 -8.082 1.00 48.09 90 GLY A C 1
ATOM 728 O O . GLY A 1 90 ? -8.823 14.755 -7.584 1.00 48.09 90 GLY A O 1
ATOM 729 N N . GLU A 1 91 ? -8.052 12.654 -7.493 1.00 55.94 91 GLU A N 1
ATOM 730 C CA . GLU A 1 91 ? -7.234 12.891 -6.311 1.00 55.94 91 GLU A CA 1
ATOM 731 C C . GLU A 1 91 ? -5.881 13.445 -6.743 1.00 55.94 91 GLU A C 1
ATOM 733 O O . GLU A 1 91 ? -5.308 13.018 -7.753 1.00 55.94 91 GLU A O 1
ATOM 738 N N . GLU A 1 92 ? -5.407 14.440 -5.995 1.00 66.00 92 GLU A N 1
ATOM 739 C CA . GLU A 1 92 ? -4.075 15.007 -6.139 1.00 66.00 92 GLU A CA 1
ATOM 740 C C . GLU A 1 92 ? -3.047 13.876 -6.196 1.00 66.00 92 GLU A C 1
ATOM 742 O O . GLU A 1 92 ? -2.869 13.105 -5.251 1.00 66.00 92 GLU A O 1
ATOM 747 N N . ARG A 1 93 ? -2.385 13.754 -7.348 1.00 83.50 93 ARG A N 1
ATOM 748 C CA . ARG A 1 93 ? -1.312 12.784 -7.535 1.00 83.50 93 ARG A CA 1
ATOM 749 C C . ARG A 1 93 ? -0.069 13.338 -6.878 1.00 83.50 93 ARG A C 1
ATOM 751 O O . ARG A 1 93 ? 0.559 14.244 -7.429 1.00 83.50 93 ARG A O 1
ATOM 758 N N . ILE A 1 94 ? 0.321 12.759 -5.754 1.00 90.12 94 ILE A N 1
ATOM 759 C CA . ILE A 1 94 ? 1.605 13.088 -5.151 1.00 90.12 94 ILE A CA 1
ATOM 760 C C . ILE A 1 94 ? 2.657 12.213 -5.828 1.00 90.12 94 ILE A C 1
ATOM 762 O O . ILE A 1 94 ? 2.548 10.987 -5.832 1.00 90.12 94 ILE A O 1
ATOM 766 N N . GLN A 1 95 ? 3.634 12.843 -6.478 1.00 93.75 95 GLN A N 1
ATOM 767 C CA . GLN A 1 95 ? 4.668 12.125 -7.221 1.00 93.75 95 GLN A CA 1
ATOM 768 C C . GLN A 1 95 ? 5.622 11.405 -6.267 1.00 93.75 95 GLN A C 1
ATOM 770 O O . GLN A 1 95 ? 6.023 11.954 -5.240 1.00 93.75 95 GLN A O 1
ATOM 775 N N . LEU A 1 96 ? 5.999 10.180 -6.631 1.00 95.00 96 LEU A N 1
ATOM 776 C CA . LEU A 1 96 ? 7.125 9.488 -6.018 1.00 95.00 96 LEU A CA 1
ATOM 777 C C . LEU A 1 96 ? 8.406 9.965 -6.701 1.00 95.00 96 LEU A C 1
ATOM 779 O O . LEU A 1 96 ? 8.480 10.016 -7.929 1.00 95.00 96 LEU A O 1
ATOM 783 N N . MET A 1 97 ? 9.407 10.322 -5.902 1.00 95.56 97 MET A N 1
ATOM 784 C CA . MET A 1 97 ? 10.680 10.847 -6.410 1.00 95.56 97 MET A CA 1
ATOM 785 C C . MET A 1 97 ? 11.662 9.727 -6.766 1.00 95.56 97 MET A C 1
ATOM 787 O O . MET A 1 97 ? 12.637 9.948 -7.481 1.00 95.56 97 MET A O 1
ATOM 791 N N . GLU A 1 98 ? 11.407 8.523 -6.261 1.00 97.56 98 GLU A N 1
ATOM 792 C CA . GLU A 1 98 ? 12.166 7.316 -6.539 1.00 97.56 98 GLU A CA 1
ATOM 793 C C . GLU A 1 98 ? 12.094 6.939 -8.030 1.00 97.56 98 GLU A C 1
ATOM 795 O O . GLU A 1 98 ? 11.038 7.031 -8.665 1.00 97.56 98 GLU A O 1
ATOM 800 N N . ARG A 1 99 ? 13.222 6.498 -8.603 1.00 95.38 99 ARG A N 1
ATOM 801 C CA . ARG A 1 99 ? 13.355 6.280 -10.055 1.00 95.38 99 ARG A CA 1
ATOM 802 C C . ARG A 1 99 ? 12.977 4.868 -10.472 1.00 95.38 99 ARG A C 1
ATOM 804 O O . ARG A 1 99 ? 12.426 4.664 -11.550 1.00 95.38 99 ARG A O 1
ATOM 811 N N . THR A 1 100 ? 13.250 3.877 -9.635 1.00 96.69 100 THR A N 1
ATOM 812 C CA . THR A 1 100 ? 12.942 2.480 -9.957 1.00 96.69 100 THR A CA 1
ATOM 813 C C . THR A 1 100 ? 11.619 2.040 -9.337 1.00 96.69 100 THR A C 1
ATOM 815 O O . THR A 1 100 ? 11.187 2.553 -8.303 1.00 96.69 100 THR A O 1
ATOM 818 N N . ARG A 1 101 ? 10.971 1.037 -9.946 1.00 97.00 101 ARG A N 1
ATOM 819 C CA . ARG A 1 101 ? 9.774 0.398 -9.369 1.00 97.00 101 ARG A CA 1
ATOM 820 C C . ARG A 1 101 ? 10.065 -0.162 -7.977 1.00 97.00 101 ARG A C 1
ATOM 822 O O . ARG A 1 101 ? 9.234 -0.049 -7.088 1.00 97.00 101 ARG A O 1
ATOM 829 N N . GLU A 1 102 ? 11.251 -0.728 -7.776 1.00 97.81 102 GLU A N 1
ATOM 830 C CA . GLU A 1 102 ? 11.670 -1.313 -6.502 1.00 97.81 102 GLU A CA 1
ATOM 831 C C . GLU A 1 102 ? 11.808 -0.268 -5.391 1.00 97.81 102 GLU A C 1
ATOM 833 O O . GLU A 1 102 ? 11.322 -0.475 -4.279 1.00 97.81 102 GLU A O 1
ATOM 838 N N . GLU A 1 103 ? 12.448 0.867 -5.679 1.00 97.88 103 GLU A N 1
ATOM 839 C CA . GLU A 1 103 ? 12.555 1.981 -4.733 1.00 97.88 103 GLU A CA 1
ATOM 840 C C . GLU A 1 103 ? 11.179 2.577 -4.426 1.00 97.88 103 GLU A C 1
ATOM 842 O O . GLU A 1 103 ? 10.860 2.806 -3.261 1.00 97.88 103 GLU A O 1
ATOM 847 N N . GLN A 1 104 ? 10.326 2.740 -5.441 1.00 98.31 104 GLN A N 1
ATOM 848 C CA . GLN A 1 104 ? 8.946 3.192 -5.259 1.00 98.31 104 GLN A CA 1
ATOM 849 C C . GLN A 1 104 ? 8.133 2.224 -4.392 1.00 98.31 104 GLN A C 1
ATOM 851 O O . GLN A 1 104 ? 7.403 2.668 -3.510 1.00 98.31 104 GLN A O 1
ATOM 856 N N . VAL A 1 105 ? 8.296 0.908 -4.572 1.00 98.50 105 VAL A N 1
ATOM 857 C CA . VAL A 1 105 ? 7.672 -0.113 -3.714 1.00 98.50 105 VAL A CA 1
ATOM 858 C C . VAL A 1 105 ? 8.157 0.026 -2.272 1.00 98.50 105 VAL A C 1
ATOM 860 O O . VAL A 1 105 ? 7.339 0.046 -1.351 1.00 98.50 105 VAL A O 1
ATOM 863 N N . LYS A 1 106 ? 9.470 0.171 -2.053 1.00 98.38 106 LYS A N 1
ATOM 864 C CA . LYS A 1 106 ? 10.031 0.399 -0.710 1.00 98.38 106 LYS A CA 1
ATOM 865 C C . LYS A 1 106 ? 9.454 1.670 -0.085 1.00 98.38 106 LYS A C 1
ATOM 867 O O . LYS A 1 106 ? 9.060 1.642 1.082 1.00 98.38 106 LYS A O 1
ATOM 872 N N . ARG A 1 107 ? 9.339 2.753 -0.860 1.00 98.19 107 ARG A N 1
ATOM 873 C CA . ARG A 1 107 ? 8.737 4.007 -0.399 1.00 98.19 107 ARG A CA 1
ATOM 874 C C . ARG A 1 107 ? 7.263 3.840 -0.052 1.00 98.19 107 ARG A C 1
ATOM 876 O O . ARG A 1 107 ? 6.859 4.244 1.031 1.00 98.19 107 ARG A O 1
ATOM 883 N N . ALA A 1 108 ? 6.475 3.207 -0.914 1.00 98.25 108 ALA A N 1
ATOM 884 C CA . ALA A 1 108 ? 5.053 2.964 -0.686 1.00 98.25 108 ALA A CA 1
ATOM 885 C C . ALA A 1 108 ? 4.803 2.186 0.615 1.00 98.25 108 ALA A C 1
ATOM 887 O O . ALA A 1 108 ? 3.948 2.554 1.419 1.00 98.25 108 ALA A O 1
ATOM 888 N N . ILE A 1 109 ? 5.588 1.135 0.857 1.00 98.50 109 ILE A N 1
ATOM 889 C CA . ILE A 1 109 ? 5.483 0.331 2.077 1.00 98.50 109 ILE A CA 1
ATOM 890 C C . ILE A 1 109 ? 5.880 1.141 3.313 1.00 98.50 109 ILE A C 1
ATOM 892 O O . ILE A 1 109 ? 5.169 1.101 4.320 1.00 98.50 109 ILE A O 1
ATOM 896 N N . PHE A 1 110 ? 6.960 1.921 3.228 1.00 98.06 110 PHE A N 1
ATOM 897 C CA . PHE A 1 110 ? 7.355 2.841 4.292 1.00 98.06 110 PHE A CA 1
ATOM 898 C C . PHE A 1 110 ? 6.231 3.833 4.631 1.00 98.06 110 PHE A C 1
ATOM 900 O O . PHE A 1 110 ? 5.880 3.991 5.800 1.00 98.06 110 PHE A O 1
ATOM 907 N N . GLU A 1 111 ? 5.624 4.455 3.619 1.00 97.75 111 GLU A N 1
ATOM 908 C CA . GLU A 1 111 ? 4.526 5.410 3.788 1.00 97.75 111 GLU A CA 1
ATOM 909 C C . GLU A 1 111 ? 3.317 4.774 4.483 1.00 97.75 111 GLU A C 1
ATOM 911 O O . GLU A 1 111 ? 2.773 5.347 5.427 1.00 97.75 111 GLU A O 1
ATOM 916 N N . ILE A 1 112 ? 2.925 3.558 4.090 1.00 98.00 112 ILE A N 1
ATOM 917 C CA . ILE A 1 112 ? 1.833 2.834 4.754 1.00 98.00 112 ILE A CA 1
ATOM 918 C C . ILE A 1 112 ? 2.187 2.557 6.221 1.00 98.00 112 ILE A C 1
ATOM 920 O O . ILE A 1 112 ? 1.390 2.835 7.114 1.00 98.00 112 ILE A O 1
ATOM 924 N N . GLN A 1 113 ? 3.388 2.050 6.506 1.00 97.56 113 GLN A N 1
ATOM 925 C CA . GLN A 1 113 ? 3.783 1.699 7.874 1.00 97.56 113 GLN A CA 1
ATOM 926 C C . GLN A 1 113 ? 3.898 2.913 8.803 1.00 97.56 113 GLN A C 1
ATOM 928 O O . GLN A 1 113 ? 3.611 2.803 9.996 1.00 97.56 113 GLN A O 1
ATOM 933 N N . LYS A 1 114 ? 4.362 4.056 8.288 1.00 97.19 114 LYS A N 1
ATOM 934 C CA . LYS A 1 114 ? 4.634 5.244 9.109 1.00 97.19 114 LYS A CA 1
ATOM 935 C C . LYS A 1 114 ? 3.467 6.217 9.165 1.00 97.19 114 LYS A C 1
ATOM 937 O O . LYS A 1 114 ? 3.232 6.795 10.223 1.00 97.19 114 LYS A O 1
ATOM 942 N N . ASN A 1 115 ? 2.725 6.365 8.070 1.00 96.12 115 ASN A N 1
ATOM 943 C CA . ASN A 1 115 ? 1.783 7.468 7.902 1.00 96.12 115 ASN A CA 1
ATOM 944 C C . ASN A 1 115 ? 0.314 7.029 7.816 1.00 96.12 115 ASN A C 1
ATOM 946 O O . ASN A 1 115 ? -0.563 7.889 7.901 1.00 96.12 115 ASN A O 1
ATOM 950 N N . ALA A 1 116 ? 0.001 5.726 7.741 1.00 95.62 116 ALA A N 1
ATOM 951 C CA . ALA A 1 116 ? -1.391 5.265 7.659 1.00 95.62 116 ALA A CA 1
ATOM 952 C C . ALA A 1 116 ? -2.278 5.828 8.777 1.00 95.62 116 ALA A C 1
ATOM 954 O O . ALA A 1 116 ? -3.300 6.444 8.489 1.00 95.62 116 ALA A O 1
ATOM 955 N N . SER A 1 117 ? -1.869 5.707 10.044 1.00 95.19 117 SER A N 1
ATOM 956 C CA . SER A 1 117 ? -2.656 6.218 11.178 1.00 95.19 117 SER A CA 1
ATOM 957 C C . SER A 1 117 ? -2.907 7.727 11.106 1.00 95.19 117 SER A C 1
ATOM 959 O O . SER A 1 117 ? -3.984 8.191 11.472 1.00 95.19 117 SER A O 1
ATOM 961 N N . TYR A 1 118 ? -1.939 8.496 10.603 1.00 94.00 118 TYR A N 1
ATOM 962 C CA . TYR A 1 118 ? -2.075 9.940 10.412 1.00 94.00 118 TYR A CA 1
ATOM 963 C C . TYR A 1 118 ? -3.113 10.277 9.331 1.00 94.00 118 TYR A C 1
ATOM 965 O O . TYR A 1 118 ? -3.8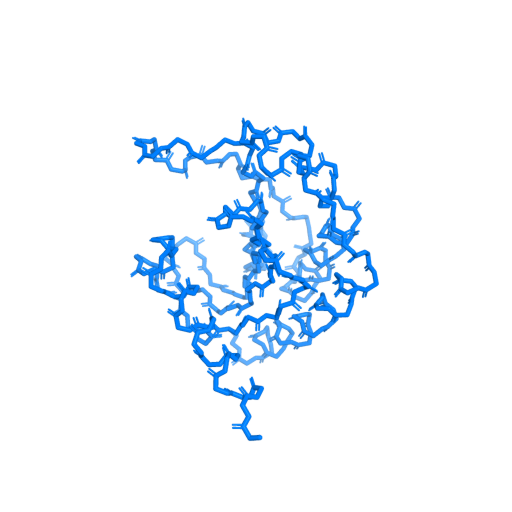87 11.226 9.488 1.00 94.00 118 TYR A O 1
ATOM 973 N N . PHE A 1 119 ? -3.155 9.505 8.243 1.00 91.06 119 PHE A N 1
ATOM 974 C CA . PHE A 1 119 ? -4.123 9.706 7.165 1.00 91.06 119 PHE A CA 1
ATOM 975 C C . PHE A 1 119 ? -5.522 9.195 7.514 1.00 91.06 119 PHE A C 1
ATOM 977 O O . PHE A 1 119 ? -6.502 9.820 7.113 1.00 91.06 119 PHE A O 1
ATOM 984 N N . LEU A 1 120 ? -5.632 8.138 8.326 1.00 93.62 120 LEU A N 1
ATOM 985 C CA . LEU A 1 120 ? -6.919 7.691 8.866 1.00 93.62 120 LEU A CA 1
ATOM 986 C C . LEU A 1 120 ? -7.617 8.818 9.630 1.00 93.62 120 LEU A C 1
ATOM 988 O O . LEU A 1 120 ? -8.764 9.127 9.333 1.00 93.62 120 LEU A O 1
ATOM 992 N N . GLN A 1 121 ? -6.905 9.511 10.522 1.00 93.31 121 GLN A N 1
ATOM 993 C CA . GLN A 1 121 ? -7.453 10.605 11.341 1.00 93.31 121 GLN A CA 1
ATOM 994 C C . GLN A 1 121 ? -7.957 11.818 10.540 1.00 93.31 121 GLN A C 1
ATOM 996 O O . GLN A 1 121 ? -8.659 12.663 11.088 1.00 93.31 121 GLN A O 1
ATOM 1001 N N . ARG A 1 122 ? -7.596 11.926 9.258 1.00 89.06 122 ARG A N 1
ATOM 1002 C CA . ARG A 1 122 ? -8.050 12.995 8.352 1.00 89.06 122 ARG A CA 1
ATOM 1003 C C . ARG A 1 122 ? -9.211 12.575 7.468 1.00 89.06 122 ARG A C 1
ATOM 1005 O O . ARG A 1 122 ? -9.717 13.397 6.711 1.00 89.06 122 ARG A O 1
ATOM 1012 N N . ASN A 1 123 ? -9.604 11.307 7.531 1.00 89.31 123 ASN A N 1
ATOM 1013 C CA . ASN A 1 123 ? -10.719 10.818 6.751 1.00 89.31 123 ASN A CA 1
ATOM 1014 C C . ASN A 1 123 ? -12.025 11.464 7.225 1.00 89.31 123 ASN A C 1
ATOM 1016 O O . ASN A 1 123 ? -12.200 11.711 8.418 1.00 89.31 123 ASN A O 1
ATOM 1020 N N . PHE A 1 124 ? -12.941 11.721 6.295 1.00 88.81 124 PHE A N 1
ATOM 1021 C CA . PHE A 1 124 ? -14.253 12.289 6.609 1.00 88.81 124 PHE A CA 1
ATOM 1022 C C . PHE A 1 124 ? -15.229 11.235 7.139 1.00 88.81 124 PHE A C 1
ATOM 1024 O O . PHE A 1 124 ? -16.213 11.592 7.780 1.00 88.81 124 PHE A O 1
ATOM 1031 N N . ASP A 1 125 ? -14.980 9.947 6.877 1.00 88.38 125 ASP A N 1
ATOM 1032 C CA . ASP A 1 125 ? -15.779 8.851 7.426 1.00 88.38 125 ASP A CA 1
ATOM 1033 C C . ASP A 1 125 ? -15.333 8.538 8.866 1.00 88.38 125 ASP A C 1
ATOM 1035 O O . ASP A 1 125 ? -14.236 7.994 9.044 1.00 88.38 125 ASP A O 1
ATOM 1039 N N . PRO A 1 126 ? -16.173 8.779 9.895 1.00 91.38 126 PRO A N 1
ATOM 1040 C CA . PRO A 1 126 ? -15.790 8.570 11.292 1.00 91.38 126 PRO A CA 1
ATOM 1041 C C . PRO A 1 126 ? -15.338 7.139 11.595 1.00 91.38 126 PRO A C 1
ATOM 1043 O O . PRO A 1 126 ? -14.513 6.921 12.482 1.00 91.38 126 PRO A O 1
ATOM 1046 N N . ARG A 1 127 ? -15.841 6.147 10.846 1.00 93.19 127 ARG A N 1
ATOM 1047 C CA . ARG A 1 127 ? -15.443 4.741 11.015 1.00 93.19 127 ARG A CA 1
ATOM 1048 C C . ARG A 1 127 ? -13.977 4.531 10.664 1.00 93.19 127 ARG A C 1
ATOM 1050 O O . ARG A 1 127 ? -13.327 3.710 11.296 1.00 93.19 127 ARG A O 1
ATOM 1057 N N . VAL A 1 128 ? -13.476 5.272 9.676 1.00 93.31 128 VAL A N 1
ATOM 1058 C CA . VAL A 1 128 ? -12.068 5.272 9.270 1.00 93.31 128 VAL A CA 1
ATOM 1059 C C . VAL A 1 128 ? -11.255 6.155 10.220 1.00 93.31 128 VAL A C 1
ATOM 1061 O O . VAL A 1 128 ? -10.203 5.723 10.684 1.00 93.31 128 VAL A O 1
ATOM 1064 N N . THR A 1 129 ? -11.765 7.339 10.581 1.00 93.56 129 THR A N 1
ATOM 1065 C CA . THR A 1 129 ? -11.107 8.303 11.486 1.00 93.56 129 THR A CA 1
ATOM 1066 C C . THR A 1 129 ? -10.739 7.708 12.837 1.00 93.56 129 THR A C 1
ATOM 1068 O O . THR A 1 129 ? -9.620 7.890 13.317 1.00 93.56 129 THR A O 1
ATOM 1071 N N . PHE A 1 130 ? -11.674 6.986 13.455 1.00 95.69 130 PHE A N 1
ATOM 1072 C CA . PHE A 1 130 ? -11.486 6.392 14.777 1.00 95.69 130 PHE A CA 1
ATOM 1073 C C . PHE A 1 130 ? -10.900 4.974 14.729 1.00 95.69 130 PHE A C 1
ATOM 1075 O O . PHE A 1 130 ? -10.682 4.365 15.781 1.00 95.69 130 PHE A O 1
ATOM 1082 N N . PHE A 1 131 ? -10.618 4.440 13.536 1.00 96.88 131 PHE A N 1
ATOM 1083 C CA . PHE A 1 131 ? -10.037 3.112 13.389 1.00 96.88 131 PHE A CA 1
ATOM 1084 C C . PHE A 1 131 ? -8.594 3.084 13.902 1.00 96.88 131 PHE A C 1
ATOM 1086 O O . PHE A 1 131 ? -7.739 3.854 13.463 1.00 96.88 131 PHE A O 1
ATOM 1093 N N . LYS A 1 132 ? -8.297 2.148 14.807 1.00 97.38 132 LYS A N 1
ATOM 1094 C CA . LYS A 1 132 ? -6.942 1.930 15.326 1.00 97.38 132 LYS A CA 1
ATOM 1095 C C . LYS A 1 132 ? -6.312 0.724 14.638 1.00 97.38 132 LYS A C 1
ATOM 1097 O O . LYS A 1 132 ? -6.729 -0.412 14.866 1.00 97.38 132 LYS A O 1
ATOM 1102 N N . LEU A 1 133 ? -5.299 0.988 13.813 1.00 96.62 133 LEU A N 1
ATOM 1103 C CA . LEU A 1 133 ? -4.478 -0.053 13.203 1.00 96.62 133 LEU A CA 1
ATOM 1104 C C . LEU A 1 133 ? -3.554 -0.693 14.244 1.00 96.62 133 LEU A C 1
ATOM 1106 O O . LEU A 1 133 ? -2.814 -0.010 14.954 1.00 96.62 133 LEU A O 1
ATOM 1110 N N . ASP A 1 134 ? -3.567 -2.019 14.283 1.00 97.88 134 ASP A N 1
ATOM 1111 C CA . ASP A 1 134 ? -2.588 -2.848 14.966 1.00 97.88 134 ASP A CA 1
ATOM 1112 C C . ASP A 1 134 ? -1.262 -2.763 14.205 1.00 97.88 134 ASP A C 1
ATOM 1114 O O . ASP A 1 134 ? -1.115 -3.273 13.091 1.00 97.88 134 ASP A O 1
ATOM 1118 N N . LYS A 1 135 ? -0.293 -2.076 14.811 1.00 96.75 135 LYS A N 1
ATOM 1119 C CA . LYS A 1 135 ? 0.993 -1.777 14.181 1.00 96.75 135 LYS A CA 1
ATOM 1120 C C . LYS A 1 135 ? 1.786 -3.039 13.836 1.00 96.75 135 LYS A C 1
ATOM 1122 O O . LYS A 1 135 ? 2.359 -3.104 12.755 1.00 96.75 135 LYS A O 1
ATOM 1127 N N . SER A 1 136 ? 1.794 -4.043 14.712 1.00 97.88 136 SER A N 1
ATOM 1128 C CA . SER A 1 136 ? 2.570 -5.271 14.490 1.00 97.88 136 SER A CA 1
ATOM 1129 C C . SER A 1 136 ? 1.993 -6.089 13.333 1.00 97.88 136 SER A C 1
ATOM 1131 O O . SER A 1 136 ? 2.725 -6.584 12.468 1.00 97.88 136 SER A O 1
ATOM 1133 N N . LYS A 1 137 ? 0.660 -6.170 13.255 1.00 97.94 137 LYS A N 1
ATOM 1134 C CA . LYS A 1 137 ? -0.007 -6.838 12.133 1.00 97.94 137 LYS A CA 1
ATOM 1135 C C . LYS A 1 137 ? 0.134 -6.058 10.833 1.00 97.94 137 LYS A C 1
ATOM 1137 O O . LYS A 1 137 ? 0.325 -6.670 9.784 1.00 97.94 137 LYS A O 1
ATOM 1142 N N . LEU A 1 138 ? 0.092 -4.725 10.895 1.00 98.19 138 LEU A N 1
ATOM 1143 C CA . LEU A 1 138 ? 0.335 -3.874 9.732 1.00 98.19 138 LEU A CA 1
ATOM 1144 C C . LEU A 1 138 ? 1.749 -4.091 9.189 1.00 98.19 138 LEU A C 1
ATOM 1146 O O . LEU A 1 138 ? 1.912 -4.288 7.991 1.00 98.19 138 LEU A O 1
ATOM 1150 N N . GLU A 1 139 ? 2.761 -4.110 10.058 1.00 98.19 139 GLU A N 1
ATOM 1151 C CA . GLU A 1 139 ? 4.150 -4.373 9.673 1.00 98.19 139 GLU A CA 1
ATOM 1152 C C . GLU A 1 139 ? 4.301 -5.741 8.996 1.00 98.19 139 GLU A C 1
ATOM 1154 O O . GLU A 1 139 ? 4.920 -5.831 7.934 1.00 98.19 139 GLU A O 1
ATOM 1159 N N . THR A 1 140 ? 3.657 -6.775 9.545 1.00 98.38 140 THR A N 1
ATOM 1160 C CA . THR A 1 140 ? 3.647 -8.129 8.970 1.00 98.38 140 THR A CA 1
ATOM 1161 C C . THR A 1 140 ? 3.005 -8.153 7.578 1.00 98.38 140 THR A C 1
ATOM 1163 O O . THR A 1 140 ? 3.614 -8.641 6.624 1.00 98.38 140 THR A O 1
ATOM 1166 N N . ALA A 1 141 ? 1.801 -7.590 7.432 1.00 98.31 141 ALA A N 1
ATOM 1167 C CA . ALA A 1 141 ? 1.096 -7.533 6.151 1.00 98.31 141 ALA A CA 1
ATOM 1168 C C . ALA A 1 141 ? 1.869 -6.704 5.110 1.00 98.31 141 ALA A C 1
ATOM 1170 O O . ALA A 1 141 ? 1.938 -7.081 3.942 1.00 98.31 141 ALA A O 1
ATOM 1171 N N . CYS A 1 142 ? 2.497 -5.605 5.536 1.00 98.56 142 CYS A N 1
ATOM 1172 C CA . CYS A 1 142 ? 3.367 -4.785 4.700 1.00 98.56 142 CYS A CA 1
ATOM 1173 C C . CYS A 1 142 ? 4.581 -5.567 4.193 1.00 98.56 142 CYS A C 1
ATOM 1175 O O . CYS A 1 142 ? 4.888 -5.482 3.009 1.00 98.56 142 CYS A O 1
ATOM 1177 N N . GLY A 1 143 ? 5.242 -6.361 5.042 1.00 98.50 143 GLY A N 1
ATOM 1178 C CA . GLY A 1 143 ? 6.367 -7.200 4.617 1.00 98.50 143 GLY A CA 1
ATOM 1179 C C . GLY A 1 143 ? 5.961 -8.229 3.556 1.00 98.50 143 GLY A C 1
ATOM 1180 O O . GLY A 1 143 ? 6.649 -8.396 2.548 1.00 98.50 143 GLY A O 1
ATOM 1181 N N . GLN A 1 144 ? 4.799 -8.863 3.732 1.00 98.50 144 GLN A N 1
ATOM 1182 C CA . GLN A 1 144 ? 4.255 -9.808 2.751 1.00 98.50 144 GLN A CA 1
ATOM 1183 C C . GLN A 1 144 ? 3.881 -9.119 1.430 1.00 98.50 144 GLN A C 1
ATOM 1185 O O . GLN A 1 144 ? 4.234 -9.607 0.354 1.00 98.50 144 GLN A O 1
ATOM 1190 N N . ALA A 1 145 ? 3.213 -7.965 1.504 1.00 98.31 145 ALA A N 1
ATOM 1191 C CA . ALA A 1 145 ? 2.866 -7.169 0.334 1.00 98.31 145 ALA A CA 1
ATOM 1192 C C . ALA A 1 145 ? 4.115 -6.689 -0.412 1.00 98.31 145 ALA A C 1
ATOM 1194 O O . ALA A 1 145 ? 4.172 -6.796 -1.634 1.00 98.31 145 ALA A O 1
ATOM 1195 N N . GLN A 1 146 ? 5.138 -6.225 0.308 1.00 98.56 146 GLN A N 1
ATOM 1196 C CA . GLN A 1 146 ? 6.404 -5.788 -0.272 1.00 98.56 146 GLN A CA 1
ATOM 1197 C C . GLN A 1 146 ? 7.063 -6.899 -1.087 1.00 98.56 146 GLN A C 1
ATOM 1199 O O . GLN A 1 146 ? 7.435 -6.666 -2.234 1.00 98.56 146 GLN A O 1
ATOM 1204 N N . ALA A 1 147 ? 7.168 -8.108 -0.527 1.00 98.25 147 ALA A N 1
ATOM 1205 C CA . ALA A 1 147 ? 7.746 -9.249 -1.230 1.00 98.25 147 ALA A CA 1
ATOM 1206 C C . ALA A 1 147 ? 7.010 -9.529 -2.552 1.00 98.25 147 ALA A C 1
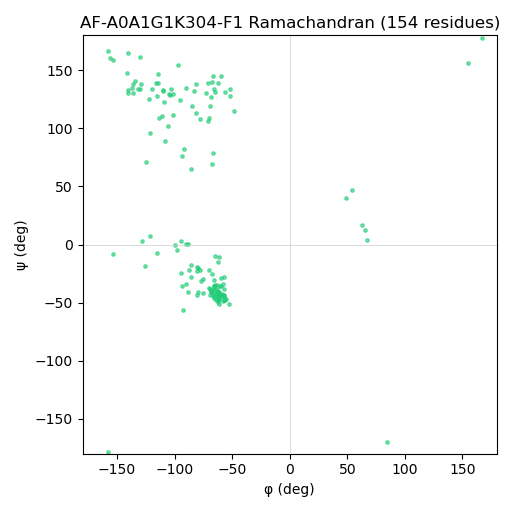ATOM 1208 O O . ALA A 1 147 ? 7.644 -9.707 -3.591 1.00 98.25 147 ALA A O 1
ATOM 1209 N N . LYS A 1 148 ? 5.672 -9.477 -2.538 1.00 97.38 148 LYS A N 1
ATOM 1210 C CA . LYS A 1 148 ? 4.860 -9.697 -3.740 1.00 97.38 148 LYS A CA 1
ATOM 1211 C C . LYS A 1 148 ? 5.000 -8.582 -4.775 1.00 97.38 148 LYS A C 1
ATOM 1213 O O . LYS A 1 148 ? 5.074 -8.852 -5.969 1.00 97.38 148 LYS A O 1
ATOM 1218 N N . LEU A 1 149 ? 5.062 -7.328 -4.336 1.00 97.62 149 LEU A N 1
ATOM 1219 C CA . LEU A 1 149 ? 5.259 -6.184 -5.228 1.00 97.62 149 LEU A CA 1
ATOM 1220 C C . LEU A 1 149 ? 6.636 -6.210 -5.898 1.00 97.62 149 LEU A C 1
ATOM 1222 O O . LEU A 1 149 ? 6.748 -5.825 -7.058 1.00 97.62 149 LEU A O 1
ATOM 1226 N N . LEU A 1 150 ? 7.670 -6.675 -5.191 1.00 97.62 150 LEU A N 1
ATOM 1227 C CA . LEU A 1 150 ? 9.004 -6.862 -5.763 1.00 97.62 150 LEU A CA 1
ATOM 1228 C C . LEU A 1 150 ? 9.030 -8.012 -6.778 1.00 97.62 150 LEU A C 1
ATOM 1230 O O . LEU A 1 150 ? 9.639 -7.867 -7.832 1.00 97.62 150 LEU A O 1
ATOM 1234 N N . GLU A 1 151 ? 8.305 -9.105 -6.525 1.00 96.25 151 GLU A N 1
ATOM 1235 C CA . GLU A 1 151 ? 8.097 -10.160 -7.529 1.00 96.25 151 GLU A CA 1
ATOM 1236 C C . GLU A 1 151 ? 7.451 -9.588 -8.804 1.00 96.25 151 GLU A C 1
ATOM 1238 O O . GLU A 1 151 ? 7.914 -9.856 -9.911 1.00 96.25 151 GLU A O 1
ATOM 1243 N N . TYR A 1 152 ? 6.428 -8.737 -8.661 1.00 94.06 152 TYR A N 1
ATOM 1244 C CA . TYR A 1 152 ? 5.815 -8.043 -9.797 1.00 94.06 152 TYR A CA 1
ATOM 1245 C C . TYR A 1 152 ? 6.772 -7.092 -10.511 1.00 94.06 152 TYR A C 1
ATOM 1247 O O . TYR A 1 152 ? 6.747 -7.027 -11.736 1.00 94.06 152 TYR A O 1
ATOM 1255 N N . ALA A 1 153 ? 7.607 -6.364 -9.767 1.00 91.56 153 ALA A N 1
ATOM 1256 C CA . ALA A 1 153 ? 8.583 -5.441 -10.335 1.00 91.56 153 ALA A CA 1
ATOM 1257 C C . ALA A 1 153 ? 9.669 -6.155 -11.153 1.00 91.56 153 ALA A C 1
ATOM 1259 O O . ALA A 1 153 ? 10.183 -5.560 -12.093 1.00 91.56 153 ALA A O 1
ATOM 1260 N N . ALA A 1 154 ? 10.012 -7.395 -10.792 1.00 90.50 154 ALA A N 1
ATOM 1261 C CA . ALA A 1 154 ? 11.027 -8.196 -11.475 1.00 90.50 154 ALA A CA 1
ATOM 1262 C C . ALA A 1 154 ? 10.478 -8.982 -12.680 1.00 90.50 154 ALA A C 1
ATOM 1264 O O . ALA A 1 154 ? 11.223 -9.303 -13.603 1.00 90.50 154 ALA A O 1
ATOM 1265 N N . LYS A 1 155 ? 9.186 -9.331 -12.662 1.00 81.81 155 LYS A N 1
ATOM 1266 C CA . LYS A 1 155 ? 8.539 -10.168 -13.689 1.00 81.81 155 LYS A CA 1
ATOM 1267 C C . LYS A 1 155 ? 8.155 -9.398 -14.964 1.00 81.81 155 LYS A C 1
ATOM 1269 O O . LYS A 1 155 ? 7.981 -10.022 -16.009 1.00 81.81 155 LYS A O 1
ATOM 1274 N N . PHE A 1 156 ? 7.996 -8.079 -14.879 1.00 62.00 156 PHE A N 1
ATOM 1275 C CA . PHE A 1 156 ? 7.467 -7.195 -15.927 1.00 62.00 156 PHE A CA 1
ATOM 1276 C C . PHE A 1 156 ? 8.241 -5.875 -15.973 1.00 62.00 156 PHE A C 1
ATOM 1278 O O . PHE A 1 156 ? 8.047 -5.079 -16.924 1.00 62.00 156 PHE A O 1
#

Nearest PDB structures (foldseek):
  3taw-assembly1_A  TM=3.708E-01  e=8.668E-01  Parabacteroides distasonis ATCC 8503
  3ohg-assembly1_A  TM=7.260E-01  e=6.103E+00  Bacteroides ovatus ATCC 8483
  3qc2-assembly2_B  TM=3.602E-01  e=2.580E+00  Bacteroides ovatus ATCC 8483
  3r67-assembly2_B  TM=3.969E-01  e=3.640E+00  Bacteroides thetaiotaomicron VPI-5482
  4onz-assembly1_A  TM=2.887E-01  e=2.300E+00  Bacteroides ovatus ATCC 8483

Foldseek 3Di:
DPPVVVVVVVVVVLVPPQVVPPVFPWAPWDWAALDVQWIKIWTWGDDPLATAIKMFITGNSDGQKIWDLRFAPRTWIFGPQDDDPPDPPPGDTHHDHHGASLVSLVVSLVCCLPCCLVSQCSHPPVSSNPDDGDNVSSNVNSVVSSVVRVVGSVVD

Mean predicted aligned error: 8.16 Å

Sequence (156 aa):
MNLLREIKTKLKWAFTHCPSLSERKLHEVVTYPVQDHAYIAAYWKDQSNGKGPAVSLYVCNKEVMKFDCFGEGKGHYHININQPPLVPRGEERIQLMERTREEQVKRAIFEIQKNASYFLQRNFDPRVTFFKLDKSKLETACGQAQAKLLEYAAKF

pLDDT: mean 82.77, std 21.16, range [34.38, 98.56]

Solvent-accessible surface area (backbone atoms only — not comparable to full-atom values): 8564 Å² total; per-residu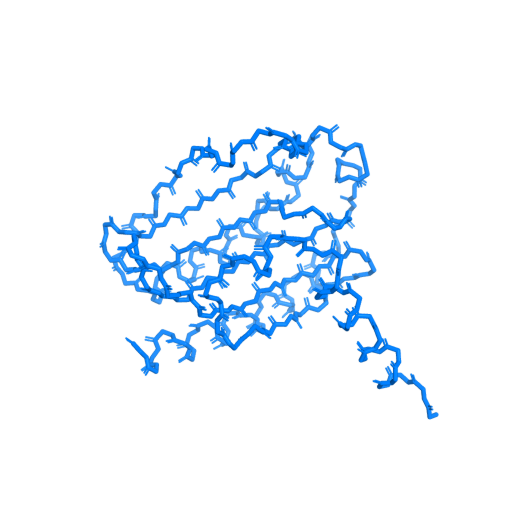e (Å²): 143,55,69,72,56,52,53,53,50,55,51,53,46,57,67,72,73,36,76,80,60,79,82,47,64,64,40,78,75,45,73,35,70,42,51,93,61,28,32,38,39,29,29,38,37,61,50,97,89,46,50,33,23,30,41,33,41,32,40,73,84,37,68,42,36,37,33,43,22,38,16,61,91,53,16,27,32,38,76,46,36,68,84,64,97,82,60,81,90,79,63,71,72,46,72,43,85,41,54,43,34,60,51,30,45,54,48,47,47,49,46,51,73,73,42,42,72,65,52,28,57,58,26,72,51,63,74,39,28,71,54,79,80,59,63,70,39,40,50,52,28,42,53,56,40,46,56,53,38,48,52,45,51,73,77,109

Radius of gyration: 14.87 Å; Cα contacts (8 Å, |Δi|>4): 279; chains: 1; bounding box: 34×43×36 Å

Secondary structure (DSSP, 8-state):
--HHHHHHHHHHHHHHH-HHHHTS-EEEEEEEEEETTEEEEEEEEEETTEEEEEEEEEETTEEEEEEE--STTT-EEEE-S---TTS------EEP--SSHHHHHHHHHHHHHHHHHHHHTT-SSHHHHT----HHHHHHHHHHHHHHHHHHHHH-